Protein AF-K9CN77-F1 (afdb_monomer)

Structure (mmCIF, N/CA/C/O backbone):
data_AF-K9CN77-F1
#
_entry.id   AF-K9CN77-F1
#
loop_
_atom_site.group_PDB
_atom_site.id
_atom_site.type_symbol
_atom_site.label_atom_id
_atom_site.label_alt_id
_atom_site.label_comp_id
_atom_site.label_asym_id
_atom_site.label_entity_id
_atom_site.label_seq_id
_atom_site.pdbx_PDB_ins_code
_atom_site.Cartn_x
_atom_site.Cartn_y
_atom_site.Cartn_z
_atom_site.occupancy
_atom_site.B_iso_or_equiv
_atom_site.auth_seq_id
_atom_site.auth_comp_id
_atom_site.auth_asym_id
_atom_site.auth_atom_id
_atom_site.pdbx_PDB_model_num
ATOM 1 N N . MET A 1 1 ? -36.315 -6.469 72.412 1.00 43.88 1 MET A N 1
ATOM 2 C CA . MET A 1 1 ? -37.343 -5.695 71.676 1.00 43.88 1 MET A CA 1
ATOM 3 C C . MET A 1 1 ? -36.841 -4.264 71.657 1.00 43.88 1 MET A C 1
ATOM 5 O O . MET A 1 1 ? -36.740 -3.689 72.722 1.00 43.88 1 MET A O 1
ATOM 9 N N . THR A 1 2 ? -36.296 -3.746 70.564 1.00 36.94 2 THR A N 1
ATOM 10 C CA . THR A 1 2 ? -37.014 -3.386 69.335 1.00 36.94 2 THR A CA 1
ATOM 11 C C . THR A 1 2 ? -36.139 -3.579 68.093 1.00 36.94 2 THR A C 1
ATOM 13 O O . THR A 1 2 ? -34.944 -3.301 68.092 1.00 36.94 2 THR A O 1
ATOM 16 N N . LYS A 1 3 ? -36.768 -4.113 67.043 1.00 37.97 3 LYS A N 1
ATOM 17 C CA . LYS A 1 3 ? -36.223 -4.247 65.694 1.00 37.97 3 LYS A CA 1
ATOM 18 C C . LYS A 1 3 ? -36.242 -2.870 65.033 1.00 37.97 3 LYS A C 1
ATOM 20 O O . LYS A 1 3 ? -37.297 -2.243 65.010 1.00 37.97 3 LYS A O 1
ATOM 25 N N . THR A 1 4 ? -35.123 -2.451 64.459 1.00 44.00 4 THR A N 1
ATOM 26 C CA . THR A 1 4 ? -35.123 -1.410 63.429 1.00 44.00 4 THR A CA 1
ATOM 27 C C . THR A 1 4 ? -34.625 -2.057 62.151 1.00 44.00 4 THR A 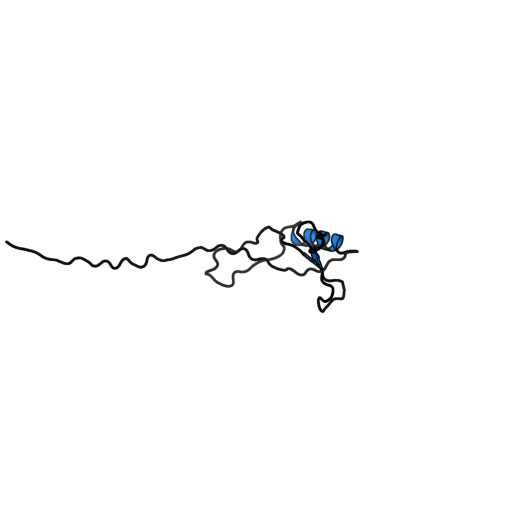C 1
ATOM 29 O O . THR A 1 4 ? -33.432 -2.083 61.865 1.00 44.00 4 THR A O 1
ATOM 32 N N . ASP A 1 5 ? -35.577 -2.622 61.414 1.00 50.31 5 ASP A N 1
ATOM 33 C CA . ASP A 1 5 ? -35.451 -2.877 59.988 1.00 50.31 5 ASP A CA 1
ATOM 34 C C . ASP A 1 5 ? -35.283 -1.530 59.278 1.00 50.31 5 ASP A C 1
ATOM 36 O O . ASP A 1 5 ? -36.203 -0.711 59.252 1.00 50.31 5 ASP A O 1
ATOM 40 N N . ARG A 1 6 ? -34.109 -1.292 58.692 1.00 54.19 6 ARG A N 1
ATOM 41 C CA . ARG A 1 6 ? -33.950 -0.340 57.590 1.00 54.19 6 ARG A CA 1
ATOM 42 C C . ARG A 1 6 ? -33.059 -0.951 56.518 1.00 54.19 6 ARG A C 1
ATOM 44 O O . ARG A 1 6 ? -31.842 -0.949 56.614 1.00 54.19 6 ARG A O 1
ATOM 51 N N . GLN A 1 7 ? -33.765 -1.469 55.516 1.00 49.69 7 GLN A N 1
ATOM 52 C CA . GLN A 1 7 ? -33.467 -1.347 54.094 1.00 49.69 7 GLN A CA 1
ATOM 53 C C . GLN A 1 7 ? -32.108 -1.895 53.644 1.00 49.69 7 GLN A C 1
ATOM 55 O O . GLN A 1 7 ? -31.097 -1.199 53.631 1.00 49.69 7 GLN A O 1
ATOM 60 N N . LYS A 1 8 ? -32.128 -3.143 53.151 1.00 46.06 8 LYS A N 1
ATOM 61 C CA . LYS A 1 8 ? -31.165 -3.565 52.133 1.00 46.06 8 LYS A CA 1
A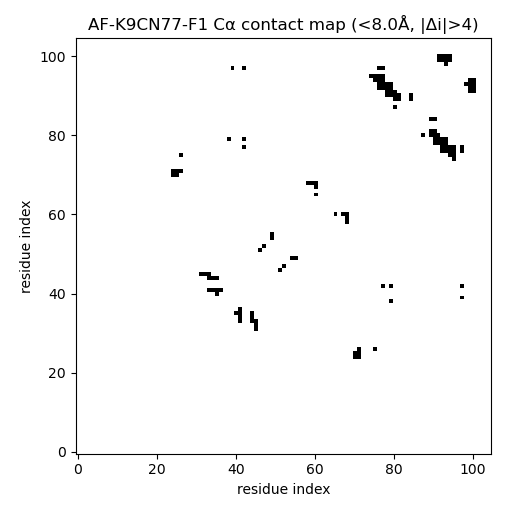TOM 62 C C . LYS A 1 8 ? -31.287 -2.582 50.972 1.00 46.06 8 LYS A C 1
ATOM 64 O O . LYS A 1 8 ? -32.308 -2.558 50.285 1.00 46.06 8 LYS A O 1
ATOM 69 N N . VAL A 1 9 ? -30.271 -1.746 50.798 1.00 49.09 9 VAL A N 1
ATOM 70 C CA . VAL A 1 9 ? -30.039 -1.056 49.536 1.00 49.09 9 VAL A CA 1
ATOM 71 C C . VAL A 1 9 ? -29.825 -2.178 48.529 1.00 49.09 9 VAL A C 1
ATOM 73 O O . VAL A 1 9 ? -28.819 -2.881 48.579 1.00 49.09 9 VAL A O 1
ATOM 76 N N . ASN A 1 10 ? -30.821 -2.424 47.680 1.00 47.69 10 ASN A N 1
ATOM 77 C CA . ASN A 1 10 ? -30.592 -3.178 46.460 1.00 47.69 10 ASN A CA 1
ATOM 78 C C . ASN A 1 10 ? -29.734 -2.273 45.578 1.00 47.69 10 ASN A C 1
ATOM 80 O O . ASN A 1 10 ? -30.250 -1.525 44.748 1.00 47.69 10 ASN A O 1
ATOM 84 N N . GLU A 1 11 ? -28.425 -2.306 45.810 1.00 46.53 11 GLU A N 1
ATOM 85 C CA . GLU A 1 11 ? -27.450 -1.912 44.811 1.00 46.53 11 GLU A CA 1
ATOM 86 C C . GLU A 1 11 ? -27.694 -2.847 43.631 1.00 46.53 11 GLU A C 1
ATOM 88 O O . GLU A 1 11 ? -27.304 -4.013 43.625 1.00 46.53 11 GLU A O 1
ATOM 93 N N . THR A 1 12 ? -28.442 -2.355 42.645 1.00 54.97 12 THR A N 1
ATOM 94 C CA . THR A 1 12 ? -28.307 -2.897 41.299 1.00 54.97 12 THR A CA 1
ATOM 95 C C . THR A 1 12 ? -26.830 -2.703 40.980 1.00 54.97 12 THR A C 1
ATOM 97 O O . THR A 1 12 ? -26.391 -1.552 41.064 1.00 54.97 12 THR A O 1
ATOM 100 N N . PRO A 1 13 ? -26.039 -3.759 40.700 1.00 50.75 13 PRO A N 1
ATOM 101 C CA . PRO A 1 13 ? -24.669 -3.555 40.271 1.00 50.75 13 PRO A CA 1
ATOM 102 C C . PRO A 1 13 ? -24.772 -2.639 39.061 1.00 50.75 13 PRO A C 1
ATOM 104 O O . PRO A 1 13 ? -25.400 -3.012 38.066 1.00 50.75 13 PRO A O 1
ATOM 107 N N . GLY A 1 14 ? -24.277 -1.404 39.195 1.00 48.94 14 GLY A N 1
ATOM 108 C CA . GLY A 1 14 ? -24.183 -0.495 38.066 1.00 48.94 14 GLY A CA 1
ATOM 109 C C . GLY A 1 14 ? -23.527 -1.295 36.960 1.00 48.94 14 GLY A C 1
ATOM 110 O O . GLY A 1 14 ? -22.499 -1.922 37.220 1.00 48.94 14 GLY A O 1
ATOM 111 N N . ALA A 1 15 ? -24.178 -1.383 35.797 1.00 56.72 15 ALA A N 1
ATOM 112 C CA . ALA A 1 15 ? -23.582 -1.996 34.625 1.00 56.72 15 ALA A CA 1
ATOM 113 C C . ALA A 1 15 ? -22.237 -1.295 34.451 1.00 56.72 15 ALA A C 1
ATOM 115 O O . ALA A 1 15 ? -22.199 -0.117 34.093 1.00 56.72 15 ALA A O 1
ATOM 116 N N . ALA A 1 16 ? -21.173 -1.968 34.894 1.00 56.50 16 ALA A N 1
ATOM 117 C CA . ALA A 1 16 ? -19.845 -1.402 34.930 1.00 56.50 16 ALA A CA 1
ATOM 118 C C . ALA A 1 16 ? -19.570 -0.962 33.503 1.00 56.50 16 ALA A C 1
ATOM 120 O O . ALA A 1 16 ? -19.745 -1.774 32.596 1.00 56.50 16 ALA A O 1
ATOM 121 N N . ASP A 1 17 ? -19.261 0.325 33.347 1.00 59.47 17 ASP A N 1
ATOM 122 C CA . ASP A 1 17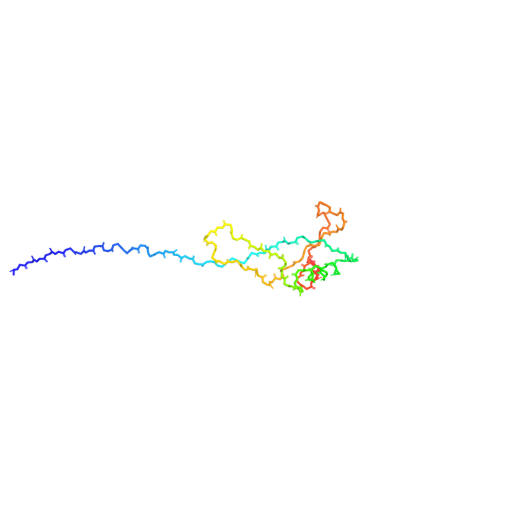 ? -18.953 1.005 32.095 1.00 59.47 17 ASP A CA 1
ATOM 123 C C . ASP A 1 17 ? -18.186 0.032 31.191 1.00 59.47 17 ASP A C 1
ATOM 125 O O . ASP A 1 17 ? -17.001 -0.227 31.414 1.00 59.47 17 ASP A O 1
ATOM 129 N N . GLN A 1 18 ? -18.892 -0.623 30.258 1.00 68.19 18 GLN A N 1
ATOM 130 C CA . GLN A 1 18 ? -18.358 -1.773 29.523 1.00 68.19 18 GLN A CA 1
ATOM 131 C C . GLN A 1 18 ? -17.545 -1.237 28.346 1.00 68.19 18 GLN A C 1
ATOM 133 O O . GLN A 1 18 ? -17.807 -1.485 27.172 1.00 68.19 18 GLN A O 1
ATOM 138 N N . ARG A 1 19 ? -16.597 -0.364 28.677 1.00 59.34 19 ARG A N 1
ATOM 139 C CA . ARG A 1 19 ? -15.714 0.272 27.725 1.00 59.34 19 ARG A CA 1
ATOM 140 C C . ARG A 1 19 ? -14.733 -0.785 27.249 1.00 59.34 19 ARG A C 1
ATOM 142 O O . ARG A 1 19 ? -13.901 -1.270 28.013 1.00 59.34 19 ARG A O 1
ATOM 149 N N . HIS A 1 20 ? -14.850 -1.135 25.978 1.00 77.81 20 HIS A N 1
ATOM 150 C CA . HIS A 1 20 ? -13.933 -2.033 25.298 1.00 77.81 20 HIS A CA 1
ATOM 151 C C . HIS A 1 20 ? -12.951 -1.212 24.466 1.00 77.81 20 HIS A C 1
ATOM 153 O O . HIS A 1 20 ? -13.346 -0.272 23.777 1.00 77.81 20 HIS A O 1
ATOM 159 N N . PHE A 1 21 ? -11.678 -1.584 24.525 1.00 72.69 21 PHE A N 1
ATOM 160 C CA . PHE A 1 21 ? -10.636 -1.049 23.658 1.00 72.69 21 PHE A CA 1
ATOM 161 C C . PHE A 1 21 ? -10.331 -2.110 22.603 1.00 72.69 21 PHE A C 1
ATOM 163 O O . PHE A 1 21 ? -10.128 -3.276 22.941 1.00 72.69 21 PHE A O 1
ATOM 170 N N . VAL A 1 22 ? -10.368 -1.723 21.330 1.00 61.12 22 VAL A N 1
ATOM 171 C CA . VAL A 1 22 ? -10.222 -2.633 20.191 1.00 61.12 22 VAL A CA 1
ATOM 172 C C . VAL A 1 22 ? -9.133 -2.083 19.286 1.00 61.12 22 VAL A C 1
ATOM 174 O O . VAL A 1 22 ? -9.213 -0.934 18.860 1.00 61.12 22 VAL A O 1
ATOM 177 N N . HIS A 1 23 ? -8.138 -2.914 18.988 1.00 59.78 23 HIS A N 1
ATOM 178 C CA . HIS A 1 23 ? -7.137 -2.626 17.969 1.00 59.78 23 HIS A CA 1
ATOM 179 C C . HIS 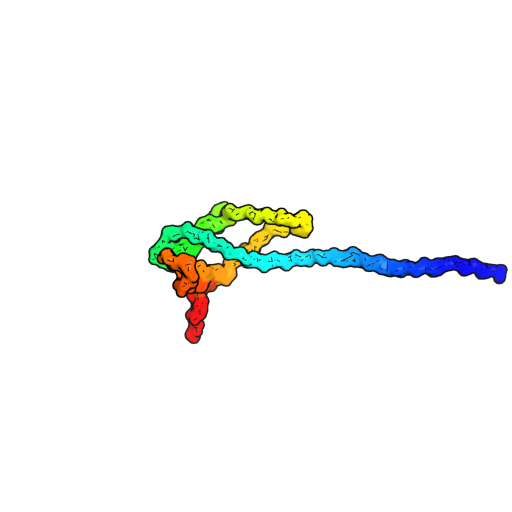A 1 23 ? -7.611 -3.220 16.646 1.00 59.78 23 HIS A C 1
ATOM 181 O O . HIS A 1 23 ? -8.002 -4.387 16.587 1.00 59.78 23 HIS A O 1
ATOM 187 N N . VAL A 1 24 ? -7.596 -2.406 15.596 1.00 62.94 24 VAL A N 1
ATOM 188 C CA . VAL A 1 24 ? -7.943 -2.823 14.239 1.00 62.94 24 VAL A CA 1
ATOM 189 C C . VAL A 1 24 ? -6.697 -2.668 13.386 1.00 62.94 24 VAL A C 1
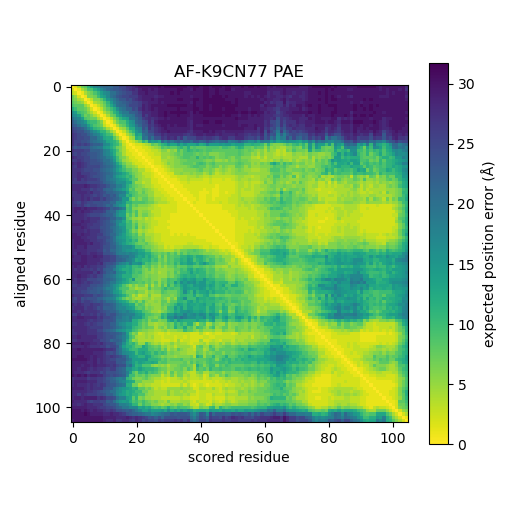ATOM 191 O O . VAL A 1 24 ? -6.191 -1.562 13.235 1.00 62.94 24 VAL A O 1
ATOM 194 N N . TYR A 1 25 ? -6.226 -3.774 12.821 1.00 66.31 25 TYR A N 1
ATOM 195 C CA . TYR A 1 25 ? -5.166 -3.774 11.821 1.00 66.31 25 TYR A CA 1
ATOM 196 C C . TYR A 1 25 ? -5.830 -3.671 10.451 1.00 66.31 25 TYR A C 1
ATOM 198 O O . TYR A 1 25 ? -6.426 -4.632 9.965 1.00 66.31 25 TYR A O 1
ATOM 206 N N . ALA A 1 26 ? -5.813 -2.472 9.875 1.00 67.88 26 ALA A N 1
ATOM 207 C CA . ALA A 1 26 ? -6.410 -2.208 8.575 1.00 67.88 26 ALA A CA 1
ATOM 208 C C . ALA A 1 26 ? -5.328 -2.216 7.491 1.00 67.88 26 ALA A C 1
ATOM 210 O O . ALA A 1 26 ? -4.360 -1.464 7.572 1.00 67.88 26 ALA A O 1
ATOM 211 N N . VAL A 1 27 ? -5.521 -3.035 6.457 1.00 73.00 27 VAL A N 1
ATOM 212 C CA . VAL A 1 27 ? -4.697 -2.997 5.244 1.00 73.00 27 VAL A CA 1
ATOM 213 C C . VAL A 1 27 ? -5.236 -1.899 4.333 1.00 73.00 27 VAL A C 1
ATOM 215 O O . VAL A 1 27 ? -6.422 -1.893 3.994 1.00 73.00 27 VAL A O 1
ATOM 218 N N . ILE A 1 28 ? -4.374 -0.965 3.938 1.00 72.50 28 ILE A N 1
ATOM 219 C CA . ILE A 1 28 ? -4.726 0.138 3.040 1.00 72.50 28 ILE A CA 1
ATOM 220 C C . ILE A 1 28 ? -4.057 -0.111 1.690 1.00 72.50 28 ILE A C 1
ATOM 222 O O . ILE A 1 28 ? -2.842 -0.259 1.614 1.00 72.50 28 ILE A O 1
ATOM 226 N N . ARG A 1 29 ? -4.846 -0.135 0.610 1.00 72.00 29 ARG A N 1
ATOM 227 C CA . ARG A 1 29 ? -4.313 -0.179 -0.758 1.00 72.00 29 ARG A CA 1
ATOM 228 C C . ARG A 1 29 ? -3.966 1.238 -1.206 1.00 72.00 29 ARG A C 1
ATOM 230 O O . ARG A 1 29 ? -4.855 2.081 -1.314 1.00 72.00 29 ARG A O 1
ATOM 237 N N . ILE A 1 30 ? -2.699 1.472 -1.528 1.00 77.12 30 ILE A N 1
ATOM 238 C CA . ILE A 1 30 ? -2.209 2.734 -2.089 1.00 77.12 30 ILE A CA 1
ATOM 239 C C . ILE A 1 30 ? -1.868 2.477 -3.557 1.00 77.12 30 ILE A C 1
ATOM 241 O O . ILE A 1 30 ? -1.096 1.573 -3.858 1.00 77.12 30 ILE A O 1
ATOM 245 N N . LYS A 1 31 ? -2.460 3.244 -4.479 1.00 79.25 31 LYS A N 1
ATOM 246 C CA . LYS A 1 31 ? -2.075 3.211 -5.896 1.00 79.25 31 LYS A CA 1
ATOM 247 C C . LYS A 1 31 ? -1.096 4.350 -6.155 1.00 79.25 31 LYS A C 1
ATOM 249 O O . LYS A 1 31 ? -1.451 5.509 -5.950 1.00 79.25 31 LYS A O 1
ATOM 254 N N . VAL A 1 32 ? 0.105 4.001 -6.594 1.00 84.06 32 VAL A N 1
ATOM 255 C CA . VAL A 1 32 ? 1.158 4.941 -6.988 1.00 84.06 32 VAL A CA 1
ATOM 256 C C . VAL A 1 32 ? 1.499 4.742 -8.460 1.00 84.06 32 VAL A C 1
ATOM 258 O O . VAL A 1 32 ? 1.266 3.671 -9.018 1.00 84.06 32 VAL A O 1
ATOM 261 N N . GLU A 1 33 ? 2.017 5.791 -9.083 1.00 89.50 33 GLU A N 1
ATOM 262 C CA . GLU A 1 33 ? 2.577 5.751 -10.431 1.00 89.50 33 GLU A CA 1
ATOM 263 C C . GLU A 1 33 ? 4.100 5.819 -10.309 1.00 89.50 33 GLU A C 1
ATOM 265 O O . GLU A 1 33 ? 4.617 6.662 -9.574 1.00 89.50 33 GLU A O 1
ATOM 270 N N . VAL A 1 34 ? 4.798 4.907 -10.986 1.00 90.94 34 VAL A N 1
ATOM 271 C CA . VAL A 1 34 ? 6.262 4.809 -10.999 1.00 90.94 34 VAL A CA 1
ATOM 272 C C . VAL A 1 34 ? 6.736 4.485 -12.413 1.00 90.94 34 VAL A C 1
ATOM 274 O O . VAL A 1 34 ? 6.069 3.741 -13.135 1.00 90.94 34 VAL A O 1
ATOM 277 N N . ASP A 1 35 ? 7.892 5.022 -12.793 1.00 92.00 35 ASP A N 1
ATOM 278 C CA . ASP A 1 35 ? 8.592 4.612 -14.009 1.00 92.00 35 ASP A CA 1
ATOM 279 C C . ASP A 1 35 ? 9.364 3.315 -13.725 1.00 92.00 35 ASP A C 1
ATOM 281 O O . ASP A 1 35 ? 10.195 3.276 -12.816 1.00 92.00 35 ASP A O 1
ATOM 285 N N . ALA A 1 36 ? 9.090 2.250 -14.480 1.00 92.88 36 ALA A N 1
ATOM 286 C CA . ALA A 1 36 ? 9.725 0.945 -14.302 1.00 92.88 36 ALA A CA 1
ATOM 287 C C . ALA A 1 36 ? 9.671 0.102 -15.585 1.00 92.88 36 ALA A C 1
ATOM 289 O O . ALA A 1 36 ? 8.743 0.229 -16.386 1.00 92.88 36 ALA A O 1
ATOM 290 N N . ASP A 1 37 ? 10.653 -0.786 -15.752 1.00 91.94 37 ASP A N 1
ATOM 291 C CA . ASP A 1 37 ? 10.761 -1.663 -16.925 1.00 91.94 37 ASP A CA 1
ATOM 292 C C . ASP A 1 37 ? 9.944 -2.957 -16.767 1.00 91.94 37 ASP A C 1
ATOM 294 O O . ASP A 1 37 ? 9.508 -3.555 -17.754 1.00 91.94 37 ASP A O 1
ATOM 298 N N . ASP A 1 38 ? 9.735 -3.408 -15.527 1.00 88.62 38 ASP A N 1
ATOM 299 C CA . ASP A 1 38 ? 9.003 -4.628 -15.199 1.00 88.62 38 ASP A CA 1
ATOM 300 C C . ASP A 1 38 ? 8.309 -4.547 -13.829 1.00 88.62 38 ASP A C 1
ATOM 302 O O . ASP A 1 38 ? 8.410 -3.567 -13.094 1.00 88.62 38 ASP A O 1
ATOM 306 N N . HIS A 1 39 ? 7.578 -5.602 -13.465 1.00 92.31 39 HIS A N 1
ATOM 307 C CA . HIS A 1 39 ? 6.827 -5.615 -12.209 1.00 92.31 39 HIS A CA 1
ATOM 308 C C . HIS A 1 39 ? 7.732 -5.613 -10.969 1.00 92.31 39 HIS A C 1
ATOM 310 O O . HIS A 1 39 ? 7.322 -5.084 -9.940 1.00 92.31 39 HIS A O 1
ATOM 316 N N . ARG A 1 40 ? 8.940 -6.193 -11.038 1.00 93.06 40 ARG A N 1
ATOM 317 C CA . ARG A 1 40 ? 9.849 -6.239 -9.882 1.00 93.06 40 ARG A CA 1
ATOM 318 C C . ARG A 1 40 ? 10.412 -4.852 -9.597 1.00 93.06 40 ARG A C 1
ATOM 320 O O . ARG A 1 40 ? 10.261 -4.363 -8.485 1.00 93.06 40 ARG A O 1
ATOM 327 N N . SER A 1 41 ? 10.962 -4.203 -10.618 1.00 94.00 41 SER A N 1
ATOM 328 C CA . SER A 1 41 ? 11.441 -2.820 -10.541 1.00 94.00 41 SER A CA 1
ATOM 329 C C . SER A 1 41 ? 10.320 -1.836 -10.182 1.00 94.00 41 SER A C 1
ATOM 331 O O . SER A 1 41 ? 10.561 -0.890 -9.438 1.00 94.00 41 SER A O 1
ATOM 333 N N . ALA A 1 42 ? 9.078 -2.088 -10.615 1.00 93.88 42 ALA A N 1
ATOM 334 C CA . ALA A 1 42 ? 7.920 -1.296 -10.196 1.00 93.88 42 ALA A CA 1
ATOM 335 C C . ALA A 1 42 ? 7.613 -1.432 -8.694 1.00 93.88 42 ALA A C 1
ATOM 337 O O . ALA A 1 42 ? 7.321 -0.431 -8.041 1.00 93.88 42 ALA A O 1
ATOM 338 N N . MET A 1 43 ? 7.682 -2.647 -8.135 1.00 94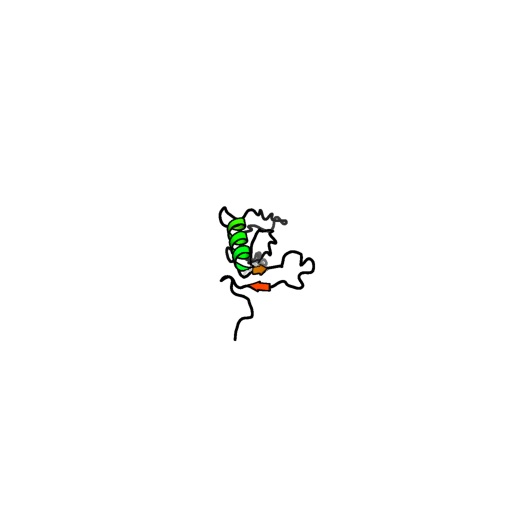.00 43 MET A N 1
ATOM 339 C CA . MET A 1 43 ? 7.496 -2.862 -6.693 1.00 94.00 43 MET A CA 1
ATOM 340 C C . MET A 1 43 ? 8.621 -2.204 -5.883 1.00 94.00 43 MET A C 1
ATOM 342 O O . MET A 1 43 ? 8.333 -1.491 -4.928 1.00 94.00 43 MET A O 1
ATOM 346 N N . GLU A 1 44 ? 9.878 -2.350 -6.311 1.00 92.88 44 GLU A N 1
ATOM 347 C CA . GLU A 1 44 ? 11.034 -1.718 -5.656 1.00 92.88 44 GLU A CA 1
ATOM 348 C C . GLU A 1 44 ? 10.941 -0.180 -5.666 1.00 92.88 44 GLU A C 1
ATOM 350 O O . GLU A 1 44 ? 11.160 0.466 -4.640 1.00 92.88 44 GLU A O 1
ATOM 355 N N . ALA A 1 45 ? 10.550 0.419 -6.796 1.00 91.69 45 ALA A N 1
ATOM 356 C CA . ALA A 1 45 ? 10.358 1.865 -6.901 1.00 91.69 45 ALA A CA 1
ATOM 357 C C . ALA A 1 45 ? 9.192 2.366 -6.028 1.00 91.69 45 ALA A C 1
ATOM 359 O O . ALA A 1 45 ? 9.264 3.450 -5.443 1.00 91.69 45 ALA A O 1
ATOM 360 N N . ALA A 1 46 ? 8.115 1.581 -5.917 1.00 89.50 46 ALA A N 1
ATOM 361 C CA . ALA A 1 46 ? 6.998 1.896 -5.031 1.00 89.50 46 ALA A CA 1
ATOM 362 C C . ALA A 1 46 ? 7.410 1.835 -3.550 1.00 89.50 46 ALA A C 1
ATOM 364 O O . ALA A 1 46 ? 7.011 2.712 -2.777 1.00 89.50 46 ALA A O 1
ATOM 365 N N . ASP A 1 47 ? 8.236 0.856 -3.169 1.00 88.75 47 ASP A N 1
ATOM 366 C CA . ASP A 1 47 ? 8.779 0.740 -1.813 1.00 88.75 47 ASP A CA 1
ATOM 367 C C . ASP A 1 47 ? 9.660 1.948 -1.463 1.00 88.75 47 ASP A C 1
ATOM 369 O O . ASP A 1 47 ? 9.507 2.550 -0.396 1.00 88.75 47 ASP A O 1
ATOM 373 N N . GLU A 1 48 ? 10.542 2.357 -2.380 1.00 89.06 48 GLU A N 1
ATOM 374 C CA . GLU A 1 48 ? 11.384 3.542 -2.195 1.00 89.06 48 GLU A CA 1
ATOM 375 C C . GLU A 1 48 ? 10.535 4.811 -2.015 1.00 89.06 48 GLU A C 1
ATOM 377 O O . GLU A 1 48 ? 10.738 5.565 -1.059 1.00 89.06 48 GLU A O 1
ATOM 382 N N . LEU A 1 49 ? 9.529 5.014 -2.873 1.00 86.62 49 LEU A N 1
ATOM 383 C CA . LEU A 1 49 ? 8.633 6.171 -2.824 1.00 86.62 49 LEU A CA 1
ATOM 384 C C . LEU A 1 49 ? 7.853 6.269 -1.503 1.00 86.62 49 LEU A C 1
ATOM 386 O O . LEU A 1 49 ? 7.641 7.371 -0.990 1.00 86.62 49 LEU A O 1
ATOM 390 N N . LEU A 1 50 ? 7.381 5.137 -0.976 1.00 83.12 50 LEU A N 1
ATOM 391 C CA . LEU A 1 50 ? 6.502 5.114 0.191 1.00 83.12 50 LEU A CA 1
ATOM 392 C C . LEU A 1 50 ? 7.257 5.037 1.516 1.00 83.12 50 LEU A C 1
ATOM 394 O O . LEU A 1 50 ? 6.775 5.600 2.495 1.00 83.12 50 LEU A O 1
ATOM 398 N N . PHE A 1 51 ? 8.412 4.374 1.584 1.00 81.31 51 PHE A N 1
ATOM 399 C CA . PHE A 1 51 ? 9.013 4.018 2.874 1.00 81.31 51 PHE A CA 1
ATOM 400 C C . PHE A 1 51 ? 10.410 4.600 3.109 1.00 81.31 51 PHE A C 1
ATOM 402 O O . PHE A 1 51 ? 10.775 4.809 4.268 1.00 81.31 51 PHE A O 1
ATOM 409 N N . ALA A 1 52 ? 11.181 4.948 2.069 1.00 79.62 52 ALA A N 1
ATOM 410 C CA . ALA A 1 52 ? 12.571 5.403 2.242 1.00 79.62 52 ALA A CA 1
ATOM 411 C C . ALA A 1 52 ? 12.702 6.716 3.038 1.00 79.62 52 ALA A C 1
ATOM 413 O O . ALA A 1 52 ? 13.732 6.980 3.668 1.00 79.62 52 ALA A O 1
ATOM 414 N N . HIS A 1 53 ? 11.659 7.549 3.032 1.00 74.19 53 HIS A N 1
ATOM 415 C CA . HIS A 1 53 ? 11.640 8.854 3.701 1.00 74.19 53 HIS A CA 1
ATOM 416 C C . HIS A 1 53 ? 10.502 9.000 4.721 1.00 74.19 53 HIS A C 1
ATOM 418 O O . HIS A 1 53 ? 10.183 10.112 5.148 1.00 74.19 53 HIS A O 1
ATOM 424 N N . GLY A 1 54 ? 9.930 7.869 5.145 1.00 69.69 54 GLY A N 1
ATOM 425 C CA . GLY A 1 54 ? 8.712 7.817 5.946 1.00 69.69 54 GLY A CA 1
ATOM 426 C C . GLY A 1 54 ? 7.456 7.956 5.086 1.00 69.69 54 GLY A C 1
ATOM 427 O O . GLY A 1 54 ? 7.464 8.623 4.051 1.00 69.69 54 GLY A O 1
ATOM 428 N N . LEU A 1 55 ? 6.370 7.322 5.532 1.00 70.12 55 LEU A N 1
ATOM 429 C CA . LEU A 1 55 ? 5.131 7.239 4.764 1.00 70.12 55 LEU A CA 1
ATOM 430 C C . LEU A 1 55 ? 4.569 8.642 4.463 1.00 70.12 55 LEU A C 1
ATOM 432 O O . LEU A 1 55 ? 4.214 9.365 5.400 1.00 70.12 55 LEU A O 1
ATOM 436 N N . PRO A 1 56 ? 4.421 9.051 3.185 1.00 70.00 56 PRO A N 1
ATOM 437 C CA . PRO A 1 56 ? 4.010 10.412 2.825 1.00 70.00 56 PRO A CA 1
ATOM 438 C C . PRO A 1 56 ? 2.506 10.673 3.033 1.00 70.00 56 PRO A C 1
ATOM 440 O O . PRO A 1 56 ? 1.962 11.670 2.555 1.00 70.00 56 PRO A O 1
ATOM 443 N N . LEU A 1 57 ? 1.806 9.785 3.740 1.00 72.56 57 LEU A N 1
ATOM 444 C CA . LEU A 1 57 ? 0.368 9.841 3.954 1.00 72.56 57 LEU A CA 1
ATOM 445 C C . LEU A 1 57 ? 0.041 10.319 5.368 1.00 72.56 57 LEU A C 1
ATOM 447 O O . LEU A 1 57 ? 0.620 9.869 6.352 1.00 72.56 57 LEU A O 1
ATOM 451 N N . ARG A 1 58 ? -0.970 11.183 5.485 1.00 74.81 58 ARG A N 1
ATOM 452 C CA . ARG A 1 58 ? -1.573 11.544 6.774 1.00 74.81 58 ARG A CA 1
ATOM 453 C C . ARG A 1 58 ? -2.951 10.907 6.886 1.00 74.81 58 ARG A C 1
ATOM 455 O O . ARG A 1 58 ? -3.865 11.308 6.168 1.00 74.81 58 ARG A O 1
ATOM 462 N N . LEU A 1 59 ? -3.119 9.960 7.810 1.00 72.81 59 LEU A N 1
ATOM 463 C CA . LEU A 1 59 ? -4.455 9.515 8.210 1.00 72.81 59 LEU A CA 1
ATOM 464 C C . LEU A 1 59 ? -5.055 10.550 9.150 1.00 72.81 59 LEU A C 1
ATOM 466 O O . LEU A 1 59 ? -4.400 11.035 10.068 1.00 72.81 59 LEU A O 1
ATOM 470 N N . THR A 1 60 ? -6.310 10.903 8.902 1.00 74.69 60 THR A N 1
ATOM 471 C CA . THR A 1 60 ? -7.062 11.802 9.775 1.00 74.69 60 THR A CA 1
ATOM 472 C C . THR A 1 60 ? -8.242 11.038 10.345 1.00 74.69 60 THR A C 1
ATOM 474 O O . THR A 1 60 ? -9.071 10.518 9.598 1.00 74.69 60 THR A O 1
ATOM 477 N N . ALA A 1 61 ? -8.322 10.969 11.673 1.00 75.06 61 ALA A N 1
ATOM 478 C CA . ALA A 1 61 ? -9.463 10.387 12.359 1.00 75.06 61 ALA A CA 1
ATOM 479 C C . ALA A 1 61 ? -10.726 11.204 12.069 1.00 75.06 61 ALA A C 1
ATOM 481 O O . ALA A 1 61 ? -10.821 12.374 12.432 1.00 75.06 61 ALA A O 1
ATOM 482 N N . ALA A 1 62 ? -11.716 10.576 11.438 1.00 80.19 62 ALA A N 1
ATOM 483 C CA . ALA A 1 62 ? -13.004 11.214 11.171 1.00 80.19 62 ALA A CA 1
ATOM 484 C C . ALA A 1 62 ? -13.928 11.248 12.405 1.00 80.19 62 ALA A C 1
ATOM 486 O O . ALA A 1 62 ? -14.933 11.956 12.398 1.00 80.19 62 ALA A O 1
ATOM 487 N N . SER A 1 63 ? -13.609 10.490 13.461 1.00 79.19 63 SER A N 1
ATOM 488 C CA . SER A 1 63 ? -14.401 10.418 14.691 1.00 79.19 63 SER A CA 1
ATOM 489 C C . SER A 1 63 ? -13.541 10.729 15.917 1.00 79.19 63 SER A C 1
ATOM 491 O O . SER A 1 63 ? -12.467 10.141 16.048 1.00 79.19 63 SER A O 1
ATOM 493 N N . PRO A 1 64 ? -14.030 11.544 16.873 1.00 75.94 64 PRO A N 1
ATOM 494 C CA . PRO A 1 64 ? -13.344 11.788 18.145 1.00 75.94 64 PRO A CA 1
ATOM 495 C C . PRO A 1 64 ? -13.260 10.536 19.036 1.00 75.94 64 PRO A C 1
ATOM 497 O O . PRO A 1 64 ? -12.583 10.551 20.058 1.00 75.94 64 PRO A O 1
ATOM 500 N N . THR A 1 65 ? -13.961 9.455 18.677 1.00 75.56 65 THR A N 1
ATOM 501 C CA . THR A 1 65 ? -13.859 8.155 19.356 1.00 75.56 65 THR A CA 1
ATOM 502 C C . THR A 1 65 ? -12.649 7.340 18.908 1.00 75.56 65 THR A C 1
ATOM 504 O O . THR A 1 65 ? -12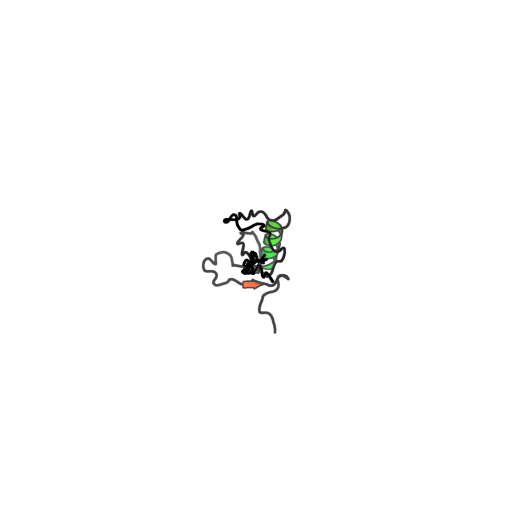.344 6.329 19.534 1.00 75.56 65 THR A O 1
ATOM 507 N N . ILE A 1 66 ? -11.989 7.736 17.818 1.00 75.12 66 ILE A N 1
ATOM 508 C CA . ILE A 1 66 ? -10.741 7.124 17.377 1.00 75.12 66 ILE A CA 1
ATOM 509 C C . ILE A 1 66 ? -9.622 7.830 18.133 1.00 75.12 66 ILE A C 1
ATOM 511 O O . ILE A 1 66 ? -9.364 9.012 17.923 1.00 75.12 66 ILE A O 1
ATOM 515 N N . LEU A 1 67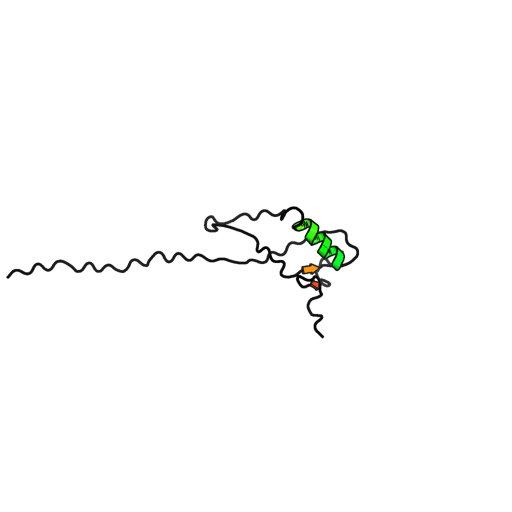 ? -9.026 7.105 19.073 1.00 68.38 67 LEU A N 1
ATOM 516 C CA . LEU A 1 67 ? -8.064 7.659 20.023 1.00 68.38 67 LEU A CA 1
ATOM 517 C C . LEU A 1 67 ? -6.644 7.715 19.457 1.00 68.38 67 LEU A C 1
ATOM 519 O O . LEU A 1 67 ? -5.861 8.559 19.878 1.00 68.38 67 LEU A O 1
ATOM 523 N N . ASP A 1 68 ? -6.336 6.820 18.523 1.00 67.62 68 ASP A N 1
ATOM 524 C CA . ASP A 1 68 ? -5.049 6.717 17.850 1.00 67.62 68 ASP A CA 1
ATOM 525 C C . ASP A 1 68 ? -5.251 6.044 16.485 1.00 67.62 68 ASP A C 1
ATOM 527 O O . ASP A 1 68 ? -6.172 5.234 16.323 1.00 67.62 68 ASP A O 1
ATOM 531 N N . ILE A 1 69 ? -4.430 6.404 15.502 1.00 65.31 69 ILE A N 1
ATOM 532 C CA . ILE A 1 69 ? -4.390 5.765 14.186 1.00 65.31 69 ILE A CA 1
ATOM 533 C C . ILE A 1 69 ? -2.928 5.608 13.817 1.00 65.31 69 ILE A C 1
ATOM 535 O O . ILE A 1 69 ? -2.248 6.602 13.567 1.00 65.31 69 ILE A O 1
ATOM 539 N N . ASP A 1 70 ? -2.505 4.358 13.703 1.00 63.94 70 ASP A N 1
ATOM 540 C CA . ASP A 1 70 ? -1.202 4.010 13.166 1.00 63.94 70 ASP A CA 1
ATOM 541 C C . ASP A 1 70 ? -1.358 2.992 12.038 1.00 63.94 70 ASP A C 1
ATOM 543 O O . ASP A 1 70 ? -2.350 2.252 11.975 1.00 63.94 70 ASP A O 1
ATOM 547 N N . TYR A 1 71 ? -0.399 2.986 11.121 1.00 64.88 71 TYR A N 1
ATOM 548 C CA . TYR A 1 71 ? -0.345 1.978 10.074 1.00 64.88 71 TYR A CA 1
ATOM 549 C C . TYR A 1 71 ? 0.219 0.682 10.656 1.00 64.88 71 TYR A C 1
ATOM 551 O O . TYR A 1 71 ? 1.082 0.692 11.528 1.00 64.88 71 TYR A O 1
ATOM 559 N N . ALA A 1 72 ? -0.258 -0.461 10.166 1.00 64.25 72 ALA A N 1
ATOM 560 C CA . ALA A 1 72 ? 0.508 -1.682 10.347 1.00 64.25 72 ALA A CA 1
ATOM 561 C C . ALA A 1 72 ? 1.758 -1.552 9.466 1.00 64.25 72 ALA A C 1
ATOM 563 O O . ALA A 1 72 ? 1.616 -1.447 8.249 1.00 64.25 72 ALA A O 1
ATOM 564 N N . ASP A 1 73 ? 2.953 -1.567 10.059 1.00 63.00 73 ASP A N 1
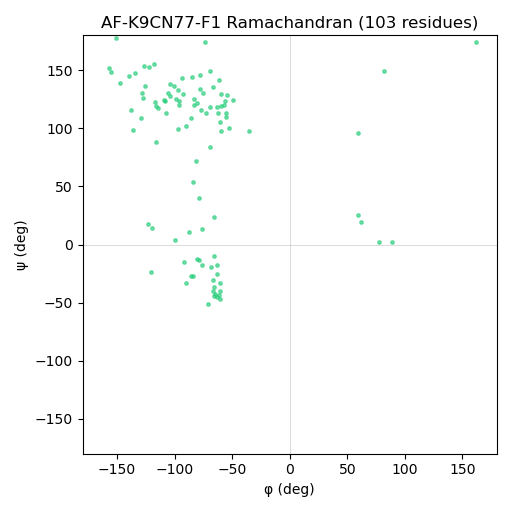ATOM 565 C CA . ASP A 1 73 ? 4.253 -1.544 9.357 1.00 63.00 73 ASP A CA 1
ATOM 566 C C . ASP A 1 73 ? 4.515 -2.819 8.512 1.00 63.00 73 ASP A C 1
ATOM 568 O O . ASP A 1 73 ? 5.656 -3.202 8.259 1.00 63.00 73 ASP A O 1
ATOM 572 N N . GLU A 1 74 ? 3.464 -3.527 8.096 1.00 71.56 74 GLU A N 1
ATOM 573 C CA . GLU A 1 74 ? 3.528 -4.801 7.391 1.00 71.56 74 GLU A CA 1
ATOM 574 C C . GLU A 1 74 ? 2.988 -4.650 5.966 1.00 71.56 74 GLU A C 1
ATOM 576 O O . GLU A 1 74 ? 1.804 -4.378 5.743 1.00 71.56 74 GLU A O 1
ATOM 581 N N . ILE A 1 75 ? 3.857 -4.895 4.984 1.00 75.19 75 ILE A N 1
ATOM 582 C CA . ILE A 1 75 ? 3.432 -5.132 3.607 1.00 75.19 75 ILE A CA 1
ATOM 583 C C . ILE A 1 75 ? 2.902 -6.561 3.545 1.00 75.19 75 ILE A C 1
ATOM 585 O O . ILE A 1 75 ? 3.642 -7.516 3.749 1.00 75.19 75 ILE A O 1
ATOM 589 N N . THR A 1 76 ? 1.610 -6.711 3.269 1.00 82.50 76 THR A N 1
ATOM 590 C CA . THR A 1 76 ? 0.965 -8.033 3.178 1.00 82.50 76 THR A CA 1
ATOM 591 C C . THR A 1 76 ? 0.961 -8.595 1.754 1.00 82.50 76 THR A C 1
ATOM 593 O O . THR A 1 76 ? 0.751 -9.791 1.573 1.00 82.50 76 THR A O 1
ATOM 596 N N . GLY A 1 77 ? 1.234 -7.752 0.755 1.00 84.50 77 GLY A N 1
ATOM 597 C CA . GLY A 1 77 ? 1.329 -8.113 -0.656 1.00 84.50 77 GLY A CA 1
ATOM 598 C C . GLY A 1 77 ? 1.204 -6.891 -1.566 1.00 84.50 77 GLY A C 1
ATOM 599 O O . GLY A 1 77 ? 0.905 -5.784 -1.112 1.00 84.50 77 GLY A O 1
ATOM 600 N N . TYR A 1 78 ? 1.402 -7.103 -2.862 1.00 84.00 78 TYR A N 1
ATOM 601 C CA . TYR A 1 78 ? 1.305 -6.084 -3.903 1.00 84.00 78 TYR A CA 1
ATOM 602 C C . TYR A 1 78 ? 0.267 -6.494 -4.941 1.00 84.00 78 TYR A C 1
ATOM 604 O O . TYR A 1 78 ? 0.043 -7.676 -5.193 1.00 84.00 78 TYR A O 1
ATOM 612 N N . LEU A 1 79 ? -0.337 -5.504 -5.590 1.00 87.88 79 LEU A N 1
ATOM 613 C CA . LEU A 1 79 ? -1.163 -5.698 -6.775 1.00 87.88 79 LEU A CA 1
ATOM 614 C C . LEU A 1 79 ? -0.665 -4.733 -7.846 1.00 87.88 79 LEU A C 1
ATOM 616 O O . LEU A 1 79 ? -0.849 -3.522 -7.713 1.00 87.88 79 LEU A O 1
ATOM 620 N N . VAL A 1 80 ? -0.018 -5.274 -8.875 1.00 86.94 80 VAL A N 1
ATOM 621 C CA . VAL A 1 80 ? 0.578 -4.493 -9.963 1.00 86.94 80 VAL A CA 1
ATOM 622 C C . VAL A 1 80 ? -0.395 -4.446 -11.132 1.00 86.94 80 VAL A C 1
ATOM 624 O O . VAL A 1 80 ? -0.803 -5.495 -11.627 1.00 86.94 80 VAL A O 1
ATOM 627 N N . ASP A 1 81 ? -0.748 -3.236 -11.565 1.00 85.31 81 ASP A N 1
ATOM 628 C CA . ASP A 1 81 ? -1.529 -2.984 -12.778 1.00 85.31 81 ASP A CA 1
ATOM 629 C C . ASP A 1 81 ? -0.564 -2.645 -13.925 1.00 85.31 81 ASP A C 1
ATOM 631 O O . ASP A 1 81 ? 0.319 -1.803 -13.755 1.00 85.31 81 ASP A O 1
ATOM 635 N N . GLU A 1 82 ? -0.732 -3.255 -15.100 1.00 81.00 82 GLU A N 1
ATOM 636 C CA . GLU A 1 82 ? 0.086 -2.907 -16.268 1.00 81.00 82 GLU A CA 1
ATOM 637 C C . GLU A 1 82 ? -0.251 -1.500 -16.789 1.00 81.00 82 GLU A C 1
ATOM 639 O O . GLU A 1 82 ? -1.399 -1.045 -16.738 1.00 81.00 82 GLU A O 1
ATOM 644 N N . ALA A 1 83 ? 0.737 -0.811 -17.368 1.00 78.25 83 ALA A N 1
ATOM 645 C CA . ALA A 1 83 ? 0.516 0.492 -17.986 1.00 78.25 83 ALA A CA 1
ATOM 646 C C . ALA A 1 83 ? -0.610 0.421 -19.040 1.00 78.25 83 ALA A C 1
ATOM 648 O O . ALA A 1 83 ? -0.635 -0.445 -19.923 1.00 78.25 83 ALA A O 1
ATOM 649 N N . GLY A 1 84 ? -1.576 1.335 -18.923 1.00 76.44 84 GLY A N 1
ATOM 650 C CA . GLY A 1 84 ? -2.763 1.375 -19.781 1.00 76.44 84 GLY A CA 1
ATOM 651 C C . GLY A 1 84 ? -3.852 0.343 -19.449 1.00 76.44 84 GLY A C 1
ATOM 652 O O . GLY A 1 84 ? -4.864 0.311 -20.142 1.00 76.44 84 GLY A O 1
ATOM 653 N N . ASP A 1 85 ? -3.699 -0.478 -18.406 1.00 76.50 85 ASP A N 1
ATOM 654 C CA . ASP A 1 85 ? -4.750 -1.376 -17.912 1.00 76.50 85 ASP A CA 1
ATOM 655 C C . ASP A 1 85 ? -5.753 -0.640 -17.007 1.00 76.50 85 ASP A C 1
ATOM 657 O O . ASP A 1 85 ? -5.780 -0.788 -15.786 1.00 76.50 85 ASP A O 1
ATOM 661 N N . THR A 1 86 ? -6.584 0.211 -17.608 1.00 73.44 86 THR A N 1
ATOM 662 C CA . THR A 1 86 ? -7.547 1.039 -16.863 1.00 73.44 86 THR A CA 1
ATOM 663 C C . THR A 1 86 ? -8.678 0.238 -16.221 1.00 73.44 86 THR A C 1
ATOM 665 O O . THR A 1 86 ? -9.335 0.739 -15.311 1.00 73.44 86 THR A O 1
ATOM 668 N N . GLU A 1 87 ? -8.920 -0.982 -16.702 1.00 82.19 87 GLU A N 1
ATOM 669 C CA . GLU A 1 87 ? -9.973 -1.876 -16.209 1.00 82.19 87 GLU A CA 1
ATOM 670 C C . GLU A 1 87 ? -9.451 -2.944 -15.237 1.00 82.19 87 GLU A C 1
ATOM 672 O O . GLU A 1 87 ? -10.240 -3.767 -14.778 1.00 82.19 87 GLU A O 1
ATOM 677 N N . PHE A 1 88 ? -8.157 -2.916 -14.883 1.00 79.12 88 PHE A N 1
ATOM 678 C CA . PHE A 1 88 ? -7.527 -3.889 -13.976 1.00 79.12 88 PHE A CA 1
ATOM 679 C C . PHE A 1 88 ? -7.618 -5.344 -14.481 1.00 79.12 88 PHE A C 1
ATOM 681 O O . PHE A 1 88 ? -7.629 -6.296 -13.699 1.00 79.12 88 PHE A O 1
ATOM 688 N N . ALA A 1 89 ? -7.742 -5.540 -15.797 1.00 78.56 89 ALA A N 1
ATOM 689 C CA . ALA A 1 89 ? -7.965 -6.852 -16.401 1.00 78.56 89 ALA A CA 1
ATOM 690 C C . ALA A 1 89 ? -6.690 -7.712 -16.448 1.00 78.56 89 ALA A C 1
ATOM 692 O O . ALA A 1 89 ? -6.763 -8.927 -16.641 1.00 78.56 89 ALA A O 1
ATOM 693 N N . ARG A 1 90 ? -5.525 -7.082 -16.293 1.00 80.50 90 ARG A N 1
ATOM 694 C CA . ARG A 1 90 ? -4.186 -7.680 -16.332 1.00 80.50 90 ARG A CA 1
ATOM 695 C C . ARG A 1 90 ? -3.432 -7.485 -15.017 1.00 80.50 90 ARG A C 1
ATOM 697 O O . ARG A 1 90 ? -2.226 -7.719 -14.968 1.00 80.50 90 ARG A O 1
ATOM 704 N N . SER A 1 91 ? -4.123 -7.087 -13.949 1.00 86.25 91 SER A N 1
ATOM 705 C CA . SER A 1 91 ? -3.504 -6.941 -12.638 1.00 86.25 91 SER A CA 1
ATOM 706 C C . SER A 1 91 ? -2.948 -8.272 -12.132 1.00 86.25 91 SER A C 1
ATOM 708 O O . SER A 1 91 ? -3.573 -9.326 -12.284 1.00 86.25 91 SER A O 1
ATOM 710 N N . ARG A 1 92 ? -1.783 -8.226 -11.482 1.00 90.31 92 ARG A N 1
ATOM 711 C CA . ARG A 1 92 ? -1.136 -9.408 -10.902 1.00 90.31 92 ARG A CA 1
ATOM 712 C C . ARG A 1 92 ? -0.772 -9.188 -9.441 1.00 90.31 92 ARG A C 1
ATOM 714 O O . ARG A 1 92 ? -0.159 -8.178 -9.102 1.00 90.31 92 ARG A O 1
ATOM 721 N N . SER A 1 93 ? -1.147 -10.149 -8.599 1.00 90.44 93 SER A N 1
ATOM 722 C CA . SER A 1 93 ? -0.825 -10.139 -7.172 1.00 90.44 93 SER A CA 1
ATOM 723 C C . SER A 1 93 ? 0.556 -10.725 -6.893 1.00 90.44 93 SER A C 1
ATOM 725 O O . SER A 1 93 ? 0.969 -11.697 -7.535 1.00 90.44 93 SER A O 1
ATOM 727 N N . TYR A 1 94 ? 1.236 -10.158 -5.903 1.00 92.19 94 TYR A N 1
ATOM 728 C CA . TYR A 1 94 ? 2.543 -10.589 -5.421 1.00 92.19 94 TYR A CA 1
ATOM 729 C C . TYR A 1 94 ? 2.565 -10.639 -3.895 1.00 92.19 94 TYR A C 1
ATOM 731 O O . TYR A 1 94 ? 1.910 -9.830 -3.239 1.00 92.19 94 TYR A O 1
ATOM 739 N N . GLY A 1 95 ? 3.333 -11.572 -3.341 1.00 89.50 95 GLY A N 1
ATOM 740 C CA . GLY A 1 95 ? 3.605 -11.645 -1.911 1.00 89.50 95 GLY A CA 1
ATOM 741 C C . GLY A 1 95 ? 4.582 -10.559 -1.440 1.00 89.50 95 GLY A C 1
ATOM 742 O O . GLY A 1 95 ? 5.144 -9.826 -2.258 1.00 89.50 95 GLY A O 1
ATOM 743 N N . PRO A 1 96 ? 4.823 -10.455 -0.122 1.00 87.75 96 PRO A N 1
ATOM 744 C CA . PRO A 1 96 ? 5.758 -9.483 0.458 1.00 87.75 96 PRO A CA 1
ATOM 745 C C . PRO A 1 96 ? 7.217 -9.679 0.016 1.00 87.75 96 PRO A C 1
ATOM 747 O O . PRO A 1 96 ? 8.026 -8.768 0.141 1.00 87.75 96 PRO A O 1
ATOM 750 N N . ASP A 1 97 ? 7.548 -10.856 -0.509 1.00 89.06 97 ASP A N 1
ATOM 751 C CA . ASP A 1 97 ? 8.838 -11.228 -1.093 1.00 89.06 97 ASP A CA 1
ATOM 752 C C . ASP A 1 97 ? 8.955 -10.889 -2.591 1.00 89.06 97 ASP A C 1
ATOM 754 O O . ASP A 1 97 ? 9.902 -11.318 -3.251 1.00 89.06 97 ASP A O 1
ATOM 758 N N . HIS A 1 98 ? 7.997 -10.124 -3.128 1.00 89.12 98 HIS A N 1
ATOM 759 C CA . HIS A 1 98 ? 7.896 -9.756 -4.545 1.00 89.12 98 HIS A CA 1
ATOM 760 C C . HIS A 1 98 ? 7.714 -10.960 -5.485 1.00 89.12 98 HIS A C 1
ATOM 762 O O . HIS A 1 98 ? 7.938 -10.844 -6.694 1.00 89.12 98 HIS A O 1
ATOM 768 N N . GLU A 1 99 ? 7.278 -12.112 -4.970 1.00 91.81 99 GLU A N 1
ATOM 769 C CA . GLU A 1 99 ? 6.994 -13.296 -5.782 1.00 91.81 99 GLU A CA 1
ATOM 770 C C . GLU A 1 99 ? 5.514 -13.363 -6.194 1.00 91.81 99 GLU A C 1
ATOM 772 O O . GLU A 1 99 ? 4.640 -12.995 -5.408 1.00 91.81 99 GLU A O 1
ATOM 777 N N . PRO A 1 100 ? 5.183 -13.825 -7.417 1.00 90.06 100 PRO A N 1
ATOM 778 C CA . PRO A 1 100 ? 3.795 -13.909 -7.862 1.00 90.06 100 PRO A CA 1
ATOM 779 C C . PRO A 1 100 ? 2.945 -14.819 -6.966 1.00 90.06 100 PRO A C 1
ATOM 781 O O . PRO A 1 100 ? 3.267 -15.995 -6.759 1.00 90.06 100 PRO A O 1
ATOM 784 N N . GLU A 1 101 ? 1.791 -14.327 -6.519 1.00 86.38 101 GLU A N 1
ATOM 785 C CA . GLU A 1 101 ? 0.826 -15.175 -5.823 1.00 86.38 101 GLU A CA 1
ATOM 786 C C . GLU A 1 101 ? 0.251 -16.226 -6.785 1.00 86.38 101 GLU A C 1
ATOM 788 O O . GLU A 1 101 ? -0.093 -15.943 -7.935 1.00 86.38 101 GLU A O 1
ATOM 793 N N . GLY A 1 102 ? 0.158 -17.476 -6.323 1.00 75.31 102 GLY A N 1
ATOM 794 C CA . GLY A 1 102 ? -0.340 -18.593 -7.134 1.00 75.31 102 GLY A CA 1
ATOM 795 C C . GLY A 1 102 ? 0.723 -19.337 -7.951 1.00 75.31 102 GLY A C 1
ATOM 796 O O . GLY A 1 102 ? 0.386 -20.324 -8.600 1.00 75.31 102 GLY A O 1
ATOM 797 N N . ALA A 1 103 ? 2.007 -18.972 -7.860 1.00 55.03 103 ALA A N 1
ATOM 798 C CA . ALA A 1 103 ? 3.122 -19.779 -8.371 1.00 55.03 103 ALA A CA 1
ATOM 799 C C . ALA A 1 103 ? 3.496 -20.947 -7.425 1.00 55.03 103 ALA A C 1
ATOM 801 O O . ALA A 1 103 ? 4.669 -21.233 -7.200 1.00 55.03 103 ALA A O 1
ATOM 802 N N . ARG A 1 104 ? 2.504 -21.626 -6.833 1.00 43.88 104 ARG A N 1
ATOM 803 C CA . ARG A 1 104 ? 2.723 -22.885 -6.104 1.00 43.88 104 ARG A CA 1
ATOM 804 C C . ARG A 1 104 ? 2.412 -24.049 -7.041 1.00 43.88 104 ARG A C 1
ATOM 806 O O . ARG A 1 104 ? 1.244 -24.374 -7.244 1.00 43.88 104 ARG A O 1
ATOM 813 N N . SER A 1 105 ? 3.460 -24.630 -7.622 1.00 44.03 105 SER A N 1
ATOM 814 C CA . SER A 1 105 ? 3.458 -25.988 -8.187 1.00 44.03 105 SER A CA 1
ATOM 815 C C . SER A 1 105 ? 3.568 -27.033 -7.085 1.00 44.03 105 SER A C 1
ATOM 817 O O . SER A 1 105 ? 4.422 -26.808 -6.196 1.00 44.03 105 SER A O 1
#

Foldseek 3Di:
DDDDDDDDPPPPPPPPPPDDDDDDADDDDDDDDDDDDDLLRVVVRVCCVQPVVHGPDDDDDPDPVCPDDDHDPDDQWDWDADVPNPVSPPIFIGGPVRHTPPPDD

Mean predicted aligned error: 12.62 Å

Solvent-accessible surface area (backbone atoms only — not comparable to full-atom values): 7579 Å² total; per-residue (Å²): 140,83,87,80,88,76,75,85,77,80,73,68,78,69,80,66,81,82,79,78,88,82,90,78,86,69,87,79,91,80,91,82,89,76,93,57,94,47,73,63,53,37,51,53,52,51,48,48,71,40,54,74,81,50,65,89,71,83,87,75,77,90,45,92,83,57,86,77,87,78,78,64,97,65,72,82,50,46,76,48,63,50,91,89,44,86,81,55,84,69,48,45,50,23,37,69,84,72,43,62,63,84,78,76,129

Radius of gyration: 26.81 Å; Cα contacts (8 Å, |Δi|>4): 69; chains: 1; bounding box: 50×38×92 Å

Sequence (105 aa):
MTKTDRQKVNETPGAADQRHFVHVYAVIRIKVEVDADDHRSAMEAADELLFAHGLPLRLTAASPTILDIDYADEITGYLVDEAGDTEFARSRSYGPDHEPEGARS

Secondary structure (DSSP, 8-state):
------------------------------------SSHHHHHHHHHHHHHTT--------SSTT-------S----EEEPPTT-TT-TT-EEE-TTSPBTT---

Organism: NCBI:txid883163

pLDDT: mean 73.77, std 15.12, range [36.94, 94.0]